Protein AF-A0A1G0KRJ1-F1 (afdb_monomer_lite)

Foldseek 3Di:
DPPLQVVQLLLLLLLLLVLQVVCVVPLVVSCVQFVDDSVVNVVSVVDDPVVSNVVSNVDSDNPDPTPHDVVSVVVCVVDVDCSVPVSVVSVVVVVVVPD

Structure (mmCIF, N/CA/C/O backbone):
data_AF-A0A1G0KRJ1-F1
#
_entry.id   AF-A0A1G0KRJ1-F1
#
loop_
_atom_site.group_PDB
_atom_site.id
_atom_site.type_symbol
_atom_site.label_atom_id
_atom_site.label_alt_id
_atom_site.label_comp_id
_atom_site.label_asym_id
_atom_site.label_entity_id
_atom_site.label_seq_id
_atom_site.pdbx_PDB_ins_code
_atom_site.Cartn_x
_atom_site.Cartn_y
_atom_site.Cartn_z
_atom_site.occupancy
_atom_site.B_iso_or_equiv
_atom_site.auth_seq_id
_atom_site.auth_comp_id
_atom_site.auth_asym_id
_atom_site.auth_atom_id
_atom_site.pdbx_PDB_model_num
ATOM 1 N N . MET A 1 1 ? -27.927 5.615 6.382 1.00 39.19 1 MET A N 1
ATOM 2 C CA . MET A 1 1 ? -26.799 6.554 6.576 1.00 39.19 1 MET A CA 1
ATOM 3 C C . MET A 1 1 ? -25.509 5.755 6.494 1.00 39.19 1 MET A C 1
ATOM 5 O O . MET A 1 1 ? -25.293 4.916 7.357 1.00 39.19 1 MET A O 1
ATOM 9 N N . ALA A 1 2 ? -24.702 5.928 5.442 1.00 42.88 2 ALA A N 1
ATOM 10 C CA . ALA A 1 2 ? -23.404 5.260 5.358 1.00 42.88 2 ALA A CA 1
ATOM 11 C C . ALA A 1 2 ? -22.499 5.792 6.480 1.00 42.88 2 ALA A C 1
ATOM 13 O O . ALA A 1 2 ? -22.346 7.006 6.633 1.00 42.88 2 ALA A O 1
ATOM 14 N N . ASN A 1 3 ? -21.969 4.892 7.306 1.00 51.97 3 ASN A N 1
ATOM 15 C CA . ASN A 1 3 ? -21.103 5.233 8.426 1.00 51.97 3 ASN A CA 1
ATOM 16 C C . ASN A 1 3 ? -19.816 5.865 7.868 1.00 51.97 3 ASN A C 1
ATOM 18 O O . ASN A 1 3 ? -18.980 5.154 7.322 1.00 51.97 3 ASN A O 1
ATOM 22 N N . LYS A 1 4 ? -19.674 7.195 7.939 1.00 50.03 4 LYS A N 1
ATOM 23 C CA . LYS A 1 4 ? -18.549 7.938 7.332 1.00 50.03 4 LYS A CA 1
ATOM 24 C C . LYS A 1 4 ? -17.172 7.441 7.799 1.00 50.03 4 LYS A C 1
ATOM 26 O O . LYS A 1 4 ? -16.224 7.509 7.023 1.00 50.03 4 LYS A O 1
ATOM 31 N N . ASN A 1 5 ? -17.082 6.884 9.012 1.00 56.16 5 ASN A N 1
ATOM 32 C CA . ASN A 1 5 ? -15.858 6.249 9.515 1.00 56.16 5 ASN A CA 1
ATOM 33 C C . ASN A 1 5 ? -15.460 5.013 8.695 1.00 56.16 5 ASN A C 1
ATOM 35 O O . ASN A 1 5 ? -14.278 4.783 8.470 1.00 56.16 5 ASN A O 1
ATOM 39 N N . ASN A 1 6 ? -16.441 4.274 8.175 1.00 69.69 6 ASN A N 1
ATOM 40 C CA . ASN A 1 6 ? -16.207 3.078 7.372 1.00 69.69 6 ASN A CA 1
ATOM 41 C C . ASN A 1 6 ? -15.545 3.431 6.027 1.00 69.69 6 ASN A C 1
ATOM 43 O O . ASN A 1 6 ? -14.608 2.774 5.594 1.00 69.69 6 ASN A O 1
ATOM 47 N N . THR A 1 7 ? -15.957 4.527 5.382 1.00 72.88 7 THR A N 1
ATOM 48 C CA . THR A 1 7 ? -15.386 4.924 4.082 1.00 72.88 7 THR A CA 1
ATOM 49 C C . THR A 1 7 ? -13.911 5.316 4.186 1.00 72.88 7 THR A C 1
ATOM 51 O O . THR A 1 7 ? -13.122 4.929 3.329 1.00 72.88 7 THR A O 1
ATOM 54 N N . VAL A 1 8 ? -13.521 6.047 5.236 1.00 73.94 8 VAL A N 1
ATOM 55 C CA . VAL A 1 8 ? -12.112 6.415 5.465 1.00 73.94 8 VAL A CA 1
ATOM 56 C C . VAL A 1 8 ? -11.262 5.166 5.688 1.00 73.94 8 VAL A C 1
ATOM 58 O O . VAL A 1 8 ? -10.243 5.006 5.023 1.00 73.94 8 VAL A O 1
ATOM 61 N N . GLN A 1 9 ? -11.723 4.248 6.539 1.00 76.00 9 GLN A N 1
ATOM 62 C CA . GLN A 1 9 ? -11.036 2.984 6.810 1.00 76.00 9 GLN A CA 1
ATOM 63 C C . GLN A 1 9 ? -10.904 2.118 5.549 1.00 76.00 9 GLN A C 1
ATOM 65 O O . GLN A 1 9 ? -9.818 1.614 5.272 1.00 76.00 9 GLN A O 1
ATOM 70 N N . ILE A 1 10 ? -11.962 2.001 4.737 1.00 78.69 10 ILE A N 1
ATOM 71 C CA . ILE A 1 10 ? -11.933 1.262 3.463 1.00 78.69 10 ILE A CA 1
ATOM 72 C C . ILE A 1 10 ? -10.883 1.853 2.517 1.00 78.69 10 ILE A C 1
ATOM 74 O O . ILE A 1 10 ? -10.055 1.120 1.977 1.00 78.69 10 ILE A O 1
ATOM 78 N N . LEU A 1 11 ? -10.880 3.175 2.331 1.00 78.50 11 LEU A N 1
ATOM 79 C CA . LEU A 1 11 ? -9.937 3.837 1.427 1.00 78.50 11 LEU A CA 1
ATOM 80 C C . LEU A 1 11 ? -8.493 3.741 1.935 1.00 78.50 11 LEU A C 1
ATOM 82 O O . LEU A 1 11 ? -7.584 3.474 1.148 1.00 78.50 11 LEU A O 1
ATOM 86 N N . SER A 1 12 ? -8.273 3.898 3.243 1.00 82.19 12 SER A N 1
ATOM 87 C CA . SER A 1 12 ? -6.964 3.693 3.869 1.00 82.19 12 SER A CA 1
ATOM 88 C C . SER A 1 12 ? -6.472 2.260 3.711 1.00 82.19 12 SER A C 1
ATOM 90 O O . SER A 1 12 ? -5.297 2.055 3.407 1.00 82.19 12 SER A O 1
ATOM 92 N N . ARG A 1 13 ? -7.363 1.274 3.863 1.00 82.38 13 ARG A N 1
ATOM 93 C CA . ARG A 1 13 ? -7.043 -0.141 3.659 1.00 82.38 13 ARG A CA 1
ATOM 94 C C . ARG A 1 13 ? -6.609 -0.402 2.226 1.00 82.38 13 ARG A C 1
ATOM 96 O O . ARG A 1 13 ? -5.553 -0.983 2.011 1.00 82.38 13 ARG A O 1
ATOM 103 N N . LEU A 1 14 ? -7.398 0.058 1.259 1.00 82.81 14 LEU A N 1
ATOM 104 C CA . LEU A 1 14 ? -7.109 -0.126 -0.162 1.00 82.81 14 LEU A CA 1
ATOM 105 C C . LEU A 1 14 ? -5.782 0.507 -0.558 1.00 82.81 14 LEU A C 1
ATOM 107 O O . LEU A 1 14 ? -4.998 -0.110 -1.273 1.00 82.81 14 LEU A O 1
ATOM 111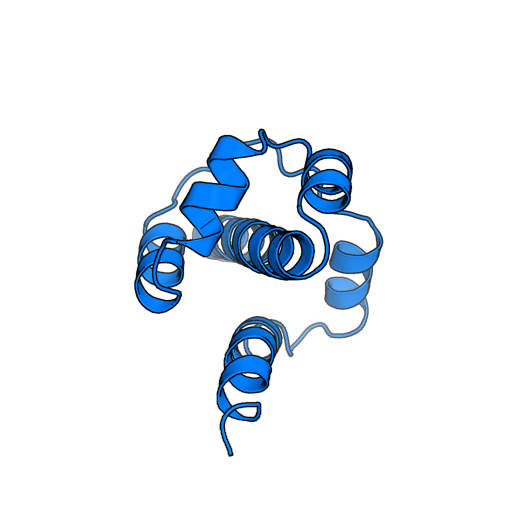 N N . PHE A 1 15 ? -5.508 1.711 -0.061 1.00 86.62 15 PHE A N 1
ATOM 112 C CA . PHE A 1 15 ? -4.241 2.366 -0.330 1.00 86.62 15 PHE A CA 1
ATOM 113 C C . PHE A 1 15 ? -3.064 1.591 0.266 1.00 86.62 15 PHE A C 1
ATOM 115 O O . PHE A 1 15 ? -2.122 1.282 -0.453 1.00 86.62 15 PHE A O 1
ATOM 122 N N . LEU A 1 16 ? -3.100 1.277 1.567 1.00 87.50 16 LEU A N 1
ATOM 123 C CA . LEU A 1 16 ? -1.957 0.662 2.247 1.00 87.50 16 LEU A CA 1
ATOM 124 C C . LEU A 1 16 ? -1.704 -0.768 1.764 1.00 87.50 16 LEU A C 1
ATOM 126 O O . LEU A 1 16 ? -0.552 -1.149 1.583 1.00 87.50 16 LEU A O 1
ATOM 130 N N . LEU A 1 17 ? -2.754 -1.551 1.514 1.00 87.62 17 LEU A N 1
ATOM 131 C CA . LEU A 1 17 ? -2.595 -2.901 0.975 1.00 87.62 17 LEU A CA 1
ATOM 132 C C . LEU A 1 17 ? -2.142 -2.874 -0.487 1.00 87.62 17 LEU A C 1
ATOM 134 O O . LEU A 1 17 ? -1.211 -3.595 -0.832 1.00 87.62 17 LEU A O 1
ATOM 138 N N . GLY A 1 18 ? -2.727 -2.005 -1.317 1.00 86.75 18 GLY A N 1
ATOM 139 C CA . GLY A 1 18 ? -2.326 -1.866 -2.717 1.00 86.75 18 GLY A CA 1
ATOM 140 C C . GLY A 1 18 ? -0.890 -1.360 -2.873 1.00 86.75 18 GLY A C 1
ATOM 141 O O . GLY A 1 18 ? -0.140 -1.890 -3.684 1.00 86.75 18 GLY A O 1
ATOM 142 N N . ALA A 1 19 ? -0.476 -0.381 -2.062 1.00 88.62 19 ALA A N 1
ATOM 143 C CA . ALA A 1 19 ? 0.893 0.133 -2.072 1.00 88.62 19 ALA A CA 1
ATOM 144 C C . ALA A 1 19 ? 1.898 -0.933 -1.625 1.00 88.62 19 ALA A C 1
ATOM 146 O O . ALA A 1 19 ? 2.992 -1.015 -2.175 1.00 88.62 19 ALA A O 1
ATOM 147 N N . ARG A 1 20 ? 1.525 -1.764 -0.643 1.00 91.44 20 ARG A N 1
ATOM 148 C CA . ARG A 1 20 ? 2.353 -2.881 -0.182 1.00 91.44 20 ARG A CA 1
ATOM 149 C C . ARG A 1 20 ? 2.517 -3.947 -1.265 1.00 91.44 20 ARG A C 1
ATOM 151 O O . ARG A 1 20 ? 3.630 -4.409 -1.467 1.00 91.44 20 ARG A O 1
ATOM 158 N N . GLU A 1 21 ? 1.428 -4.349 -1.917 1.00 89.81 21 GLU A N 1
ATOM 159 C CA . GLU A 1 21 ? 1.458 -5.356 -2.985 1.00 89.81 21 GLU A CA 1
ATOM 160 C C . GLU A 1 21 ? 2.304 -4.872 -4.163 1.00 89.81 21 GLU A C 1
ATOM 162 O O . GLU A 1 21 ? 3.263 -5.540 -4.532 1.00 89.81 21 GLU A O 1
ATOM 167 N N . ALA A 1 22 ? 2.035 -3.663 -4.666 1.00 87.50 22 ALA A N 1
ATOM 168 C CA . ALA A 1 22 ? 2.817 -3.082 -5.752 1.00 87.50 22 ALA A CA 1
ATOM 169 C C . ALA A 1 22 ? 4.305 -2.972 -5.386 1.00 87.50 22 ALA A C 1
ATOM 171 O O . ALA A 1 22 ? 5.164 -3.288 -6.200 1.00 87.50 22 ALA A O 1
ATOM 172 N N . ALA A 1 23 ? 4.623 -2.575 -4.148 1.00 92.12 23 ALA A N 1
ATOM 173 C CA . ALA A 1 23 ? 6.008 -2.472 -3.698 1.00 92.12 23 ALA A CA 1
ATOM 174 C C . ALA A 1 23 ? 6.715 -3.828 -3.555 1.00 92.12 23 ALA A C 1
ATOM 176 O O . ALA A 1 23 ? 7.940 -3.871 -3.637 1.00 92.12 23 ALA A O 1
ATOM 177 N N . ALA A 1 24 ? 5.972 -4.914 -3.318 1.00 91.81 24 ALA A N 1
ATOM 178 C CA . ALA A 1 24 ? 6.533 -6.262 -3.274 1.00 91.81 24 ALA A CA 1
ATOM 179 C C . ALA A 1 24 ? 6.928 -6.766 -4.672 1.00 91.81 24 ALA A C 1
ATOM 181 O O . ALA A 1 24 ? 7.823 -7.602 -4.778 1.00 91.81 24 ALA A O 1
ATOM 182 N N . GLU A 1 25 ? 6.275 -6.259 -5.721 1.00 92.75 25 GLU A N 1
ATOM 183 C CA . GLU A 1 25 ? 6.599 -6.554 -7.119 1.00 92.75 25 GLU A CA 1
ATOM 184 C C . GLU A 1 25 ? 7.722 -5.647 -7.641 1.00 92.75 25 GLU A C 1
ATOM 186 O O . GLU A 1 25 ? 8.739 -6.138 -8.129 1.00 92.75 25 GLU A O 1
ATOM 191 N N . ASP A 1 26 ? 7.545 -4.329 -7.519 1.00 94.50 26 ASP A N 1
ATOM 192 C CA . ASP A 1 26 ? 8.492 -3.304 -7.961 1.00 94.50 26 ASP A CA 1
ATOM 193 C C . ASP A 1 26 ? 8.303 -2.021 -7.133 1.00 94.50 26 ASP A C 1
ATOM 195 O O . ASP A 1 26 ? 7.320 -1.282 -7.261 1.00 94.50 26 ASP A O 1
ATOM 199 N N . ILE A 1 27 ? 9.275 -1.738 -6.264 1.00 93.00 27 ILE A N 1
ATOM 200 C CA . ILE A 1 27 ? 9.199 -0.619 -5.323 1.00 93.00 27 ILE A CA 1
ATOM 201 C C . ILE A 1 27 ? 9.295 0.756 -6.000 1.00 93.00 27 ILE A C 1
ATOM 203 O O . ILE A 1 27 ? 8.689 1.718 -5.520 1.00 93.00 27 ILE A O 1
ATOM 207 N N . GLU A 1 28 ? 10.012 0.860 -7.119 1.00 92.75 28 GLU A N 1
ATOM 208 C CA . GLU A 1 28 ? 10.182 2.112 -7.862 1.00 92.75 28 GLU A CA 1
ATOM 209 C C . GLU A 1 28 ? 8.907 2.429 -8.652 1.00 92.75 28 GLU A C 1
ATOM 211 O O . GLU A 1 28 ? 8.400 3.558 -8.614 1.00 92.75 28 GLU A O 1
ATOM 216 N N . ALA A 1 29 ? 8.314 1.416 -9.289 1.00 89.38 29 ALA A N 1
ATOM 217 C CA . ALA A 1 29 ? 7.012 1.546 -9.936 1.00 89.38 29 ALA A CA 1
ATOM 218 C C . ALA A 1 29 ? 5.912 1.905 -8.923 1.00 89.38 29 ALA A C 1
ATOM 220 O O . ALA A 1 29 ? 5.107 2.813 -9.166 1.00 89.38 29 ALA A O 1
ATOM 221 N N . ALA A 1 30 ? 5.909 1.262 -7.751 1.00 89.94 30 ALA A N 1
ATOM 222 C CA . ALA A 1 30 ? 4.961 1.546 -6.677 1.00 89.94 30 ALA A CA 1
ATOM 223 C C . ALA A 1 30 ? 5.091 2.979 -6.137 1.00 89.94 30 ALA A C 1
ATOM 225 O O . ALA A 1 30 ? 4.073 3.636 -5.894 1.00 89.94 30 ALA A O 1
ATOM 226 N N . GLN A 1 31 ? 6.315 3.507 -6.003 1.00 90.62 31 GLN A N 1
ATOM 227 C CA . GLN A 1 31 ? 6.544 4.908 -5.634 1.00 90.62 31 GLN A CA 1
ATOM 228 C C . GLN A 1 31 ? 5.833 5.855 -6.608 1.00 90.62 31 GLN A C 1
ATOM 230 O O . GLN A 1 31 ? 5.157 6.791 -6.172 1.00 90.62 31 GLN A O 1
ATOM 235 N N . ILE A 1 32 ? 5.973 5.627 -7.916 1.00 87.81 32 ILE A N 1
ATOM 236 C CA . ILE A 1 32 ? 5.358 6.474 -8.947 1.00 87.81 32 ILE A CA 1
ATOM 237 C C . ILE A 1 32 ? 3.832 6.334 -8.909 1.00 87.81 32 ILE A C 1
ATOM 239 O O . ILE A 1 32 ? 3.113 7.337 -8.926 1.00 87.81 32 ILE A O 1
ATOM 243 N N . GLN A 1 33 ? 3.335 5.099 -8.823 1.00 85.69 33 GLN A N 1
ATOM 244 C CA . GLN A 1 33 ? 1.910 4.779 -8.866 1.00 85.69 33 GLN A CA 1
ATOM 245 C C . GLN A 1 33 ? 1.137 5.333 -7.661 1.00 85.69 33 GLN A C 1
ATOM 247 O O . GLN A 1 33 ? 0.030 5.848 -7.832 1.00 85.69 33 GLN A O 1
ATOM 252 N N . PHE A 1 34 ? 1.708 5.244 -6.458 1.00 84.88 34 PHE A N 1
ATOM 253 C CA . PHE A 1 34 ? 1.057 5.661 -5.211 1.00 84.88 34 PHE A C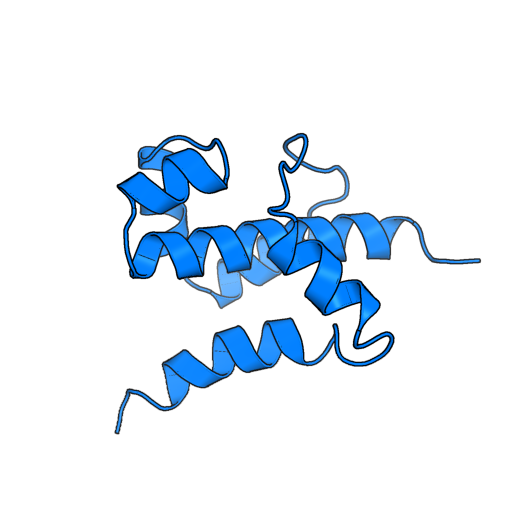A 1
ATOM 254 C C . PHE A 1 34 ? 1.510 7.041 -4.719 1.00 84.88 34 PHE A C 1
ATOM 256 O O . PHE A 1 34 ? 0.881 7.609 -3.826 1.00 84.88 34 PHE A O 1
ATOM 263 N N . GLY A 1 35 ? 2.565 7.611 -5.309 1.00 86.06 35 GLY A N 1
ATOM 264 C CA . GLY A 1 35 ? 3.071 8.940 -4.969 1.00 86.06 35 GLY A CA 1
ATOM 265 C C . GLY A 1 35 ? 3.646 9.032 -3.555 1.00 86.06 35 GLY A C 1
ATOM 266 O O . GLY A 1 35 ? 3.522 10.078 -2.918 1.00 86.06 35 GLY A O 1
ATOM 267 N N . VAL A 1 36 ? 4.236 7.947 -3.049 1.00 88.12 36 VAL A N 1
ATOM 268 C CA . VAL A 1 36 ? 4.822 7.867 -1.701 1.00 88.12 36 VAL A CA 1
ATOM 269 C C . VAL A 1 36 ? 6.322 7.589 -1.761 1.00 88.12 36 VAL A C 1
ATOM 271 O O . VAL A 1 36 ? 6.773 6.934 -2.696 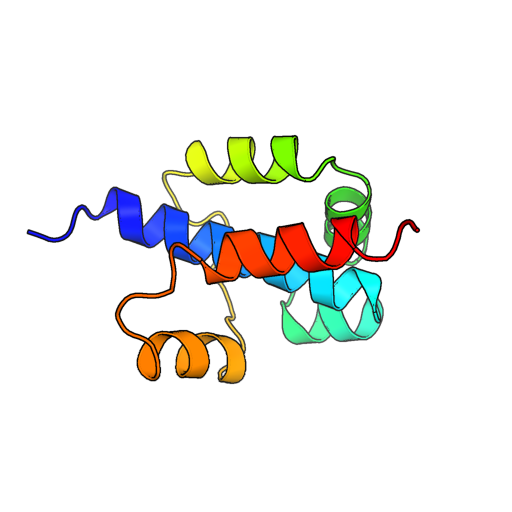1.00 88.12 36 VAL A O 1
ATOM 274 N N . PRO A 1 37 ? 7.117 8.055 -0.781 1.00 91.56 37 PRO A N 1
ATOM 275 C CA . PRO A 1 37 ? 8.555 7.801 -0.763 1.00 91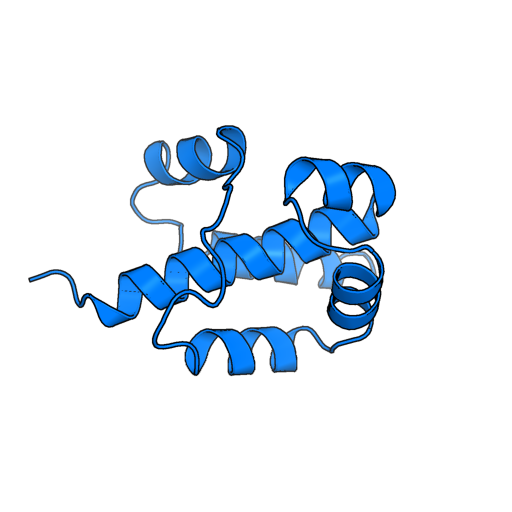.56 37 PRO A CA 1
ATOM 276 C C . PRO A 1 37 ? 8.893 6.307 -0.687 1.00 91.56 37 PRO A C 1
ATOM 278 O O . PRO A 1 37 ? 8.218 5.556 0.016 1.00 91.56 37 PRO A O 1
ATOM 281 N N . VAL A 1 38 ? 10.008 5.897 -1.299 1.00 92.25 38 VAL A N 1
ATOM 282 C CA . VAL A 1 38 ? 10.527 4.518 -1.201 1.00 92.25 38 VAL A CA 1
ATOM 283 C C . VAL A 1 38 ? 10.687 4.084 0.254 1.00 92.25 38 VAL A C 1
ATOM 285 O O . VAL A 1 38 ? 10.217 3.014 0.620 1.00 92.25 38 VAL A O 1
ATOM 288 N N . GLN A 1 39 ? 11.222 4.948 1.129 1.00 94.25 39 GLN A N 1
ATOM 289 C CA . GLN A 1 39 ? 11.407 4.593 2.544 1.00 94.25 39 GLN A CA 1
ATOM 290 C C . GLN A 1 39 ? 10.086 4.284 3.262 1.00 94.25 39 GLN A C 1
ATOM 292 O O . GLN A 1 39 ? 10.060 3.534 4.239 1.00 94.25 39 GLN A O 1
ATOM 297 N N . PHE A 1 40 ? 8.976 4.877 2.811 1.00 92.56 40 PHE A N 1
ATOM 298 C CA . PHE A 1 40 ? 7.657 4.537 3.329 1.00 92.56 40 PHE A CA 1
ATOM 299 C C . PHE A 1 40 ? 7.243 3.135 2.874 1.00 92.56 40 PHE A C 1
ATOM 301 O O . PHE A 1 40 ? 6.785 2.352 3.701 1.00 92.56 40 PHE A O 1
ATOM 308 N N . LEU A 1 41 ? 7.448 2.803 1.597 1.00 92.88 41 LEU A N 1
ATOM 309 C CA . LEU A 1 41 ? 7.143 1.487 1.032 1.00 92.88 41 LEU A CA 1
ATOM 310 C C . LEU A 1 41 ? 8.000 0.376 1.652 1.00 92.88 41 LEU A C 1
ATOM 312 O O . LEU A 1 41 ? 7.468 -0.668 2.014 1.00 92.88 41 LEU A O 1
ATOM 316 N N . GLU A 1 42 ? 9.291 0.619 1.875 1.00 94.56 42 GLU A N 1
ATOM 317 C CA . GLU A 1 42 ? 10.191 -0.321 2.557 1.00 94.56 42 GLU A CA 1
ATOM 318 C C . GLU A 1 42 ? 9.707 -0.627 3.978 1.00 94.56 42 GLU A C 1
ATOM 320 O O . GLU A 1 42 ? 9.598 -1.786 4.382 1.00 94.56 42 GLU A O 1
ATOM 325 N N . ARG A 1 43 ? 9.353 0.415 4.743 1.00 94.44 43 ARG A N 1
ATOM 326 C CA . ARG A 1 43 ? 8.784 0.252 6.089 1.00 94.44 43 ARG A CA 1
ATOM 327 C C . ARG A 1 43 ? 7.439 -0.449 6.047 1.00 94.44 43 ARG A C 1
ATOM 329 O O . ARG A 1 43 ? 7.153 -1.269 6.918 1.00 94.44 43 ARG A O 1
ATOM 336 N N . LEU A 1 44 ? 6.618 -0.130 5.052 1.00 92.06 44 LEU A N 1
ATOM 337 C CA . LEU A 1 44 ? 5.330 -0.765 4.856 1.00 92.06 44 LEU A CA 1
ATOM 338 C C . LEU A 1 44 ? 5.517 -2.263 4.617 1.00 92.06 44 LEU A C 1
ATOM 340 O O . LEU A 1 44 ? 4.881 -3.028 5.326 1.00 92.06 44 LEU A O 1
ATOM 344 N N . LEU A 1 45 ? 6.427 -2.683 3.731 1.00 93.06 45 LEU A N 1
ATOM 345 C CA . LEU A 1 45 ? 6.771 -4.089 3.477 1.00 93.06 45 LEU A CA 1
ATOM 346 C C . LEU A 1 45 ? 7.324 -4.798 4.720 1.00 93.06 45 LEU A C 1
ATOM 348 O O . LEU A 1 45 ? 6.890 -5.906 5.037 1.00 93.06 45 LEU A O 1
ATOM 352 N N . ALA A 1 46 ? 8.226 -4.147 5.456 1.00 93.62 46 ALA A N 1
ATOM 353 C CA . ALA A 1 46 ? 8.810 -4.697 6.678 1.00 93.62 46 ALA A CA 1
ATOM 354 C C . ALA A 1 46 ? 7.796 -4.830 7.830 1.00 93.62 46 ALA A C 1
ATOM 356 O O . ALA A 1 46 ? 7.993 -5.625 8.748 1.00 93.62 46 ALA A O 1
ATOM 357 N N . THR A 1 47 ? 6.706 -4.059 7.802 1.00 91.88 47 THR A N 1
ATOM 358 C CA . THR A 1 47 ? 5.660 -4.123 8.827 1.00 91.88 47 THR A CA 1
ATOM 359 C C . THR A 1 47 ? 4.824 -5.394 8.637 1.00 91.88 47 THR A C 1
ATOM 361 O O . THR A 1 47 ? 4.364 -5.638 7.525 1.00 91.88 47 THR A O 1
ATOM 364 N N . PRO A 1 48 ? 4.567 -6.200 9.678 1.00 91.44 48 PRO A N 1
ATOM 365 C CA . PRO A 1 48 ? 3.653 -7.339 9.588 1.00 91.44 48 PRO A CA 1
ATOM 366 C C . PRO A 1 48 ? 2.238 -6.942 9.133 1.00 91.44 48 PRO A C 1
ATOM 368 O O . PRO A 1 48 ? 1.732 -5.877 9.496 1.00 91.44 48 PRO A O 1
ATOM 371 N N . LEU A 1 49 ? 1.590 -7.784 8.322 1.00 84.75 49 LEU A N 1
ATOM 372 C CA . LEU A 1 49 ? 0.296 -7.466 7.698 1.00 84.75 49 LEU A CA 1
ATOM 373 C C . LEU A 1 49 ? -0.820 -7.224 8.727 1.00 84.75 49 LEU A C 1
ATOM 375 O O . LEU A 1 49 ? -1.616 -6.299 8.580 1.00 84.75 49 LEU A O 1
ATOM 379 N N . ASP A 1 50 ? -0.854 -8.023 9.789 1.00 85.19 50 ASP A N 1
ATOM 380 C CA . ASP A 1 50 ? -1.754 -7.863 10.933 1.00 85.19 50 ASP A CA 1
ATOM 381 C C . ASP A 1 50 ? -1.596 -6.482 11.581 1.00 85.19 50 ASP A C 1
ATOM 383 O O . ASP A 1 50 ? -2.585 -5.808 11.884 1.00 85.19 50 ASP A O 1
ATOM 387 N N . ARG A 1 51 ? -0.353 -6.008 11.711 1.00 85.81 51 ARG A N 1
ATOM 388 C CA . ARG A 1 51 ? -0.064 -4.681 12.245 1.00 85.81 51 ARG A CA 1
ATOM 389 C C . ARG A 1 51 ? -0.511 -3.569 11.299 1.00 85.81 51 ARG A C 1
ATOM 391 O O . ARG A 1 51 ? -1.040 -2.564 11.770 1.00 85.81 51 ARG A O 1
ATOM 398 N N . VAL A 1 52 ? -0.365 -3.749 9.984 1.00 85.25 52 VAL A N 1
ATOM 399 C CA . VAL A 1 52 ? -0.897 -2.810 8.978 1.00 85.25 52 VAL A CA 1
ATOM 400 C C . VAL A 1 52 ? -2.423 -2.713 9.079 1.00 85.25 52 VAL A C 1
ATOM 402 O O . VAL A 1 52 ? -2.964 -1.609 9.099 1.00 85.25 52 VAL A O 1
ATOM 405 N N . CYS A 1 53 ? -3.120 -3.844 9.214 1.00 80.88 53 CYS A N 1
ATOM 406 C CA . CYS A 1 53 ? -4.573 -3.876 9.389 1.00 80.88 53 CYS A CA 1
ATOM 407 C C . CYS A 1 53 ? -5.025 -3.160 10.671 1.00 80.88 53 CYS A C 1
ATOM 409 O O . CYS A 1 53 ? -5.958 -2.366 10.616 1.00 80.88 53 CYS A O 1
ATOM 411 N N . GLN A 1 54 ? -4.327 -3.356 11.794 1.00 83.94 54 GLN A N 1
ATOM 412 C CA . GLN A 1 54 ? -4.618 -2.628 13.038 1.00 83.94 54 GLN A CA 1
ATOM 413 C C . GLN A 1 54 ? -4.436 -1.111 12.884 1.00 83.94 54 GLN A C 1
ATOM 415 O O . GLN A 1 54 ? -5.234 -0.332 13.405 1.00 83.94 54 GLN A O 1
ATOM 420 N N . ILE A 1 55 ? -3.39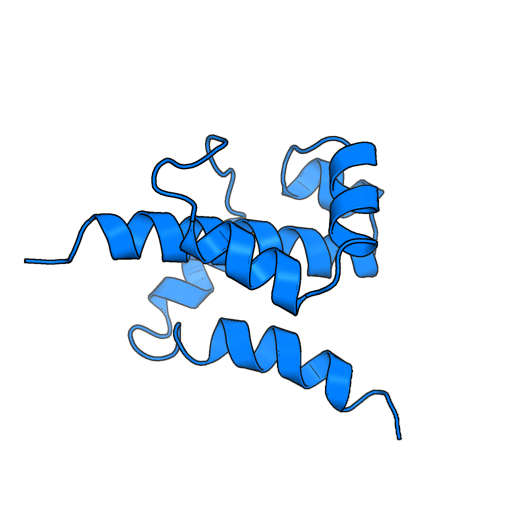3 -0.678 12.164 1.00 81.94 55 ILE A N 1
ATOM 421 C CA . ILE A 1 55 ? -3.160 0.743 11.881 1.00 81.94 55 ILE A CA 1
ATOM 422 C C . ILE A 1 55 ? -4.323 1.304 11.059 1.00 81.94 55 ILE A C 1
ATOM 424 O O . ILE A 1 55 ? -4.871 2.337 11.429 1.00 81.94 55 ILE A O 1
ATOM 428 N N . VAL A 1 56 ? -4.746 0.606 10.003 1.00 80.56 56 VAL A N 1
ATOM 429 C CA . VAL A 1 56 ? -5.907 0.982 9.178 1.00 80.56 56 VAL A CA 1
ATOM 430 C C . VAL A 1 56 ? -7.165 1.177 10.017 1.00 80.56 56 VAL A C 1
ATOM 432 O O . VAL A 1 56 ? -7.848 2.187 9.861 1.00 80.56 56 VAL A O 1
ATOM 435 N N . ASP A 1 57 ? -7.449 0.248 10.926 1.00 79.31 57 ASP A N 1
ATOM 436 C CA . ASP A 1 57 ? -8.658 0.298 11.749 1.00 79.31 57 ASP A CA 1
ATOM 437 C C . ASP A 1 57 ? -8.645 1.503 12.712 1.00 79.31 57 ASP A C 1
ATOM 439 O O . ASP A 1 57 ? -9.699 2.041 13.058 1.00 79.31 57 ASP A O 1
ATOM 443 N N . SER A 1 58 ? -7.451 1.981 13.086 1.00 80.69 58 SER A N 1
ATOM 444 C CA . SER A 1 58 ? -7.250 3.175 13.920 1.00 80.69 58 SER A CA 1
ATOM 445 C C . SER A 1 58 ? -7.286 4.507 13.155 1.00 80.69 58 SER A C 1
ATOM 447 O O . SER A 1 58 ? -7.347 5.572 13.775 1.00 80.69 58 SER A O 1
ATOM 449 N N . ILE A 1 59 ? -7.256 4.479 11.817 1.00 73.75 59 ILE A N 1
ATOM 450 C CA . ILE A 1 59 ? -7.245 5.686 10.991 1.00 73.75 59 ILE A CA 1
ATOM 451 C C . ILE A 1 59 ? -8.658 6.278 10.905 1.00 73.75 59 ILE A C 1
ATOM 453 O O . ILE A 1 59 ? -9.569 5.713 10.304 1.00 73.75 59 ILE A O 1
ATOM 457 N N . THR A 1 60 ? -8.822 7.471 11.472 1.00 69.44 60 THR A N 1
ATOM 458 C CA . THR A 1 60 ? -10.070 8.255 11.420 1.00 69.44 60 THR A CA 1
ATOM 459 C C . THR A 1 60 ? -10.021 9.392 10.399 1.00 69.44 60 THR A C 1
ATOM 461 O O . THR A 1 60 ? -11.052 9.966 10.052 1.00 69.44 60 THR A O 1
ATOM 464 N N . VAL A 1 61 ? -8.830 9.701 9.884 1.00 66.06 61 VAL A N 1
ATOM 465 C CA . VAL A 1 61 ? -8.576 10.733 8.874 1.00 66.06 61 VAL A CA 1
ATOM 466 C C . VAL A 1 61 ? -7.592 10.171 7.865 1.00 66.06 61 VAL A C 1
ATOM 468 O O . VAL A 1 61 ? -6.560 9.645 8.264 1.00 66.06 61 VAL A O 1
ATOM 471 N N . LEU A 1 62 ? -7.881 10.304 6.570 1.00 60.78 62 LEU A N 1
ATOM 472 C CA . LEU A 1 62 ? -6.959 9.873 5.520 1.00 60.78 62 LEU A CA 1
ATOM 473 C C . LEU A 1 62 ? -5.584 10.543 5.730 1.00 60.78 62 LEU A C 1
ATOM 475 O O . LEU A 1 62 ? -5.502 11.770 5.642 1.00 60.78 62 LEU A O 1
ATOM 479 N N . PRO A 1 63 ? -4.509 9.777 6.001 1.00 56.22 63 PRO A N 1
ATOM 480 C CA . PRO A 1 63 ? -3.205 10.352 6.336 1.00 56.22 63 PRO A CA 1
ATOM 481 C C . PRO A 1 63 ? -2.500 10.999 5.132 1.00 56.22 63 PRO A C 1
ATOM 483 O O . PRO A 1 63 ? -1.441 11.602 5.272 1.00 56.22 63 PRO A O 1
ATOM 486 N N . PHE A 1 64 ? -3.093 10.890 3.946 1.00 64.00 64 PHE A N 1
ATOM 487 C CA . PHE A 1 64 ? -2.655 11.473 2.683 1.00 64.00 64 PHE A CA 1
ATOM 488 C C . PHE A 1 64 ? -3.887 11.685 1.796 1.00 64.00 64 PHE A C 1
ATOM 490 O O . PHE A 1 64 ? -4.903 11.025 1.996 1.00 64.00 64 PHE A O 1
ATOM 497 N N . GLN A 1 65 ? -3.814 12.570 0.796 1.00 61.78 65 GLN A N 1
ATOM 498 C CA . GLN A 1 65 ? -4.776 12.548 -0.311 1.00 61.78 65 GLN A CA 1
ATOM 499 C C . GLN A 1 65 ? -4.459 11.318 -1.168 1.00 61.78 65 GLN A C 1
ATOM 501 O O . GLN A 1 65 ? -3.446 11.332 -1.871 1.00 61.78 65 GLN A O 1
ATOM 506 N N . PRO A 1 66 ? -5.253 10.235 -1.104 1.00 57.38 66 PRO A N 1
ATOM 507 C CA . PRO A 1 66 ? -4.896 9.018 -1.801 1.00 57.38 66 PRO A CA 1
ATOM 508 C C . PRO A 1 66 ? -5.040 9.260 -3.305 1.00 57.38 66 PRO A C 1
ATOM 510 O O . PRO A 1 66 ? -6.144 9.449 -3.819 1.00 57.38 66 PRO A O 1
ATOM 513 N N . ARG A 1 67 ? -3.921 9.241 -4.034 1.00 61.00 67 ARG A N 1
ATOM 514 C CA . ARG A 1 67 ? -3.952 9.039 -5.484 1.00 61.00 67 ARG A CA 1
ATOM 515 C C . ARG A 1 67 ? -4.213 7.559 -5.710 1.00 61.00 67 ARG A C 1
ATOM 517 O O . ARG A 1 67 ? -3.281 6.780 -5.839 1.00 61.00 67 ARG A O 1
ATOM 524 N N . LEU A 1 68 ? -5.482 7.161 -5.667 1.00 60.94 68 LEU A N 1
ATOM 525 C CA . LEU A 1 68 ? -5.869 5.798 -6.014 1.00 60.94 68 LEU A CA 1
ATOM 526 C C . LEU A 1 68 ? -5.776 5.645 -7.537 1.00 60.94 68 LEU A C 1
ATOM 528 O O . LEU A 1 68 ? -6.474 6.367 -8.257 1.00 60.94 68 LEU A O 1
ATOM 532 N N . PRO A 1 69 ? -4.945 4.722 -8.052 1.00 64.00 69 PRO A N 1
ATOM 533 C CA . PRO A 1 69 ? -4.952 4.368 -9.461 1.00 64.00 69 PRO A CA 1
ATOM 534 C C . PRO A 1 69 ? -6.369 4.019 -9.912 1.00 64.00 69 PRO A C 1
ATOM 536 O O . PRO A 1 69 ? -7.087 3.283 -9.233 1.00 64.00 69 PRO A O 1
ATOM 539 N N . ARG A 1 70 ? -6.766 4.512 -11.090 1.00 61.03 70 ARG A N 1
ATOM 540 C CA . ARG A 1 70 ? -8.108 4.286 -11.650 1.00 61.03 70 ARG A CA 1
ATOM 541 C C . ARG A 1 70 ? -8.492 2.803 -11.674 1.00 61.03 70 ARG A C 1
ATOM 543 O O . ARG A 1 70 ? -9.642 2.485 -11.413 1.00 61.03 70 ARG A O 1
ATOM 550 N N . ALA A 1 71 ? -7.539 1.904 -11.918 1.00 62.78 71 ALA A N 1
ATOM 551 C CA . ALA A 1 71 ? -7.767 0.459 -11.895 1.00 62.78 71 ALA A CA 1
ATOM 552 C C . ALA A 1 71 ? -8.299 -0.054 -10.540 1.00 62.78 71 ALA A C 1
ATOM 554 O O . ALA A 1 71 ? -9.210 -0.877 -10.520 1.00 62.78 71 ALA A O 1
ATOM 555 N N . LEU A 1 72 ? -7.797 0.471 -9.413 1.00 61.75 72 LEU A N 1
ATOM 556 C CA . LEU A 1 72 ? -8.293 0.109 -8.078 1.00 61.75 72 LEU A CA 1
ATOM 557 C C . LEU A 1 72 ? -9.700 0.663 -7.824 1.00 61.75 72 LEU A C 1
ATOM 559 O O . LEU A 1 72 ? -10.523 -0.022 -7.227 1.00 61.75 72 LEU A O 1
ATOM 563 N N . LEU A 1 73 ? -10.000 1.866 -8.324 1.00 62.25 73 LEU A N 1
ATOM 564 C CA . LEU A 1 73 ? -11.341 2.451 -8.233 1.00 62.25 73 LEU A CA 1
ATOM 565 C C . LEU A 1 73 ? -12.371 1.679 -9.070 1.00 62.25 73 LEU A C 1
ATOM 567 O O . LEU A 1 73 ? -13.488 1.476 -8.610 1.00 62.25 73 LEU A O 1
ATOM 571 N N . MET A 1 74 ? -12.007 1.225 -10.273 1.00 55.09 74 MET A N 1
ATOM 572 C CA . MET A 1 74 ? -12.923 0.469 -11.140 1.00 55.09 74 MET A CA 1
ATOM 573 C C . MET A 1 74 ? -13.252 -0.910 -10.549 1.00 55.09 74 MET A C 1
ATOM 575 O O . MET A 1 74 ? -14.416 -1.291 -10.551 1.00 55.09 74 MET A O 1
ATOM 579 N N . ARG A 1 75 ? -12.288 -1.598 -9.911 1.00 57.78 75 ARG A N 1
ATOM 580 C CA . ARG A 1 75 ? -12.566 -2.854 -9.181 1.00 57.78 75 ARG A CA 1
ATOM 581 C C . ARG A 1 75 ? -13.586 -2.681 -8.048 1.00 57.78 75 ARG A C 1
ATOM 583 O O . ARG A 1 75 ? -14.336 -3.604 -7.771 1.00 57.78 75 ARG A O 1
ATOM 590 N N . MET A 1 76 ? -13.656 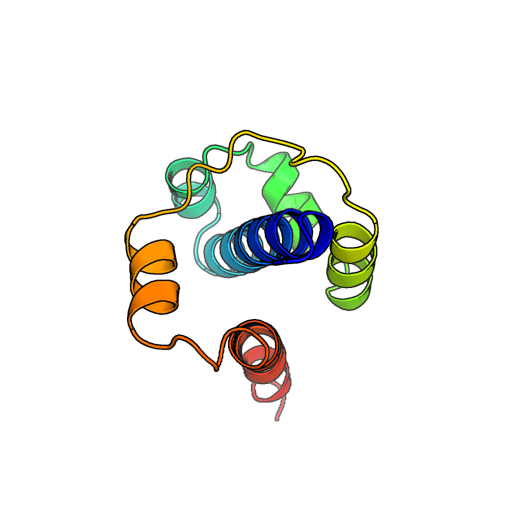-1.507 -7.414 1.00 52.69 76 MET A N 1
ATOM 591 C CA . MET A 1 76 ? -14.695 -1.217 -6.413 1.00 52.69 76 MET A CA 1
ATOM 592 C C . MET A 1 76 ? -16.081 -0.967 -7.023 1.00 52.69 76 MET A C 1
ATOM 594 O O . MET A 1 76 ? -17.083 -1.121 -6.328 1.00 52.69 76 MET A O 1
ATOM 598 N N . LEU A 1 77 ? -16.142 -0.509 -8.276 1.00 52.50 77 LEU A N 1
ATOM 599 C CA . LEU A 1 77 ? -17.392 -0.185 -8.968 1.00 52.50 77 LEU A CA 1
ATOM 600 C C . LEU A 1 77 ? -18.024 -1.421 -9.619 1.00 52.50 77 LEU A C 1
ATOM 602 O O . LEU A 1 77 ? -19.249 -1.501 -9.667 1.00 52.50 77 LEU A O 1
ATOM 606 N N . ASP A 1 78 ? -17.204 -2.375 -10.067 1.00 51.22 78 ASP A N 1
ATOM 607 C CA . ASP A 1 78 ? -17.673 -3.611 -10.704 1.00 51.22 78 ASP A CA 1
ATOM 608 C C . ASP A 1 78 ? -18.198 -4.650 -9.687 1.00 51.22 78 ASP A C 1
ATOM 610 O O . ASP A 1 78 ? -19.063 -5.456 -10.024 1.00 51.22 78 ASP A O 1
ATOM 614 N N . GLU A 1 79 ? -17.763 -4.594 -8.420 1.00 45.00 79 GLU A N 1
ATOM 615 C CA . GLU A 1 79 ? -18.185 -5.522 -7.357 1.00 45.00 79 GLU A CA 1
ATOM 616 C C . GLU A 1 79 ? -18.691 -4.776 -6.104 1.00 45.00 79 GLU A C 1
ATOM 618 O O . GLU A 1 79 ? -17.967 -4.621 -5.115 1.00 45.00 79 GLU A O 1
ATOM 623 N N . PRO A 1 80 ? -19.962 -4.330 -6.079 1.00 44.75 80 PRO A N 1
ATOM 624 C CA . PRO A 1 80 ? -20.491 -3.520 -4.978 1.00 44.75 80 PRO A CA 1
ATOM 625 C C . PRO A 1 80 ? -20.597 -4.244 -3.617 1.00 44.75 80 PRO A C 1
ATOM 627 O O . PRO A 1 80 ? -20.982 -3.609 -2.635 1.00 44.75 80 PRO A O 1
ATOM 630 N N . GLN A 1 81 ? -20.272 -5.542 -3.513 1.00 44.75 81 GLN A N 1
ATOM 631 C CA . GLN A 1 81 ? -20.435 -6.329 -2.277 1.00 44.75 81 GLN A CA 1
ATOM 632 C C . GLN A 1 81 ? -19.216 -7.163 -1.839 1.00 44.75 81 GLN A C 1
ATOM 634 O O . GLN A 1 81 ? -19.239 -7.712 -0.739 1.00 44.75 81 GLN A O 1
ATOM 639 N N . GLU A 1 82 ? -18.118 -7.198 -2.603 1.00 46.06 82 GLU A N 1
ATOM 640 C CA . GLU A 1 82 ? -16.945 -8.039 -2.282 1.00 46.06 82 GLU A CA 1
ATOM 641 C C . GLU A 1 82 ? -15.753 -7.279 -1.679 1.00 46.06 82 GLU A C 1
ATOM 643 O O . GLU A 1 82 ? -14.676 -7.836 -1.479 1.00 46.06 82 GLU A O 1
ATOM 648 N N . VAL A 1 83 ? -15.917 -6.012 -1.293 1.00 45.47 83 VAL A N 1
ATOM 649 C CA . VAL A 1 83 ? -14.819 -5.227 -0.689 1.00 45.47 83 VAL A CA 1
ATOM 650 C C . VAL A 1 83 ? -14.381 -5.791 0.677 1.00 45.47 83 VAL A C 1
ATOM 652 O O . VAL A 1 83 ? -13.227 -5.632 1.073 1.00 45.47 83 VAL A O 1
ATOM 655 N N . ASN A 1 84 ? -15.252 -6.539 1.365 1.00 41.66 84 ASN A N 1
ATOM 656 C CA . ASN A 1 84 ? -14.856 -7.317 2.546 1.00 41.66 84 ASN A CA 1
ATOM 657 C C . ASN A 1 84 ? -13.953 -8.516 2.199 1.00 41.66 84 ASN A C 1
ATOM 659 O O . ASN A 1 84 ? -13.143 -8.918 3.030 1.00 41.66 84 ASN A O 1
ATOM 663 N N . ASN A 1 85 ? -14.044 -9.049 0.978 1.00 42.78 85 ASN A N 1
ATOM 664 C CA . ASN A 1 85 ? -13.278 -10.205 0.522 1.00 42.78 85 ASN A CA 1
ATOM 665 C C . ASN A 1 85 ? -11.997 -9.804 -0.216 1.00 42.78 85 ASN A C 1
ATOM 667 O O . ASN A 1 85 ? -10.999 -10.494 -0.073 1.00 42.78 85 ASN A O 1
ATOM 671 N N . ALA A 1 86 ? -11.950 -8.683 -0.938 1.00 41.31 86 ALA A N 1
ATOM 672 C CA . ALA A 1 86 ? -10.756 -8.290 -1.699 1.00 41.31 86 ALA A CA 1
ATOM 673 C C . ALA A 1 86 ? -9.526 -8.030 -0.804 1.00 41.31 86 ALA A C 1
ATOM 675 O O . ALA A 1 86 ? -8.418 -8.461 -1.125 1.00 41.31 86 ALA A O 1
ATOM 676 N N . ALA A 1 87 ? -9.719 -7.407 0.365 1.00 44.62 87 ALA A N 1
ATOM 677 C CA . ALA A 1 87 ? -8.655 -7.243 1.361 1.00 44.62 87 ALA A CA 1
ATOM 678 C C . ALA A 1 87 ? -8.205 -8.585 1.978 1.00 44.62 87 ALA A C 1
ATOM 680 O O . ALA A 1 87 ? -7.043 -8.735 2.350 1.00 44.62 87 ALA A O 1
ATOM 681 N N . VAL A 1 88 ? -9.110 -9.567 2.055 1.00 45.19 88 VAL A N 1
ATOM 682 C CA . VAL A 1 88 ? -8.832 -10.931 2.534 1.00 45.19 88 VAL A CA 1
ATOM 683 C C . VAL A 1 88 ? -8.130 -11.761 1.456 1.00 45.19 88 VAL A C 1
ATOM 685 O O . VAL A 1 88 ? -7.193 -12.484 1.767 1.00 45.19 88 VAL A O 1
ATOM 688 N N . ILE A 1 89 ? -8.507 -11.618 0.185 1.00 45.69 89 ILE A N 1
ATOM 689 C CA . ILE A 1 89 ? -7.924 -12.333 -0.959 1.00 45.69 89 ILE A CA 1
ATOM 690 C C . ILE A 1 89 ? -6.488 -11.859 -1.222 1.00 45.69 89 ILE A C 1
ATOM 692 O O . ILE A 1 89 ? -5.612 -12.682 -1.486 1.00 45.69 89 ILE A O 1
ATOM 696 N N . LEU A 1 90 ? -6.220 -10.560 -1.062 1.00 48.97 90 LEU A N 1
ATOM 697 C CA . LEU A 1 90 ? -4.865 -10.002 -1.109 1.00 48.97 90 LEU A CA 1
ATOM 698 C C . LEU A 1 90 ? -3.971 -10.522 0.030 1.00 48.97 90 LEU A C 1
ATOM 700 O O . LEU A 1 90 ? -2.780 -10.742 -0.168 1.00 48.97 90 LEU A O 1
ATOM 704 N N . GLY A 1 91 ? -4.546 -10.797 1.206 1.00 43.81 91 GLY A N 1
ATOM 705 C CA . GLY A 1 91 ? -3.847 -11.487 2.296 1.00 43.81 91 GLY A CA 1
ATOM 706 C C . GLY A 1 91 ? -3.688 -12.999 2.073 1.00 43.81 91 GLY A C 1
ATOM 707 O O . GLY A 1 91 ? -2.658 -13.571 2.423 1.00 43.81 91 GLY A O 1
ATOM 708 N N . ALA A 1 92 ? -4.677 -13.655 1.462 1.00 45.59 92 ALA A N 1
ATOM 709 C CA . ALA A 1 92 ? -4.723 -15.108 1.293 1.00 45.59 92 ALA A CA 1
ATOM 710 C C . ALA A 1 92 ? -3.822 -15.625 0.160 1.00 45.59 92 ALA A C 1
ATOM 712 O O . ALA A 1 92 ? -3.313 -16.746 0.253 1.00 45.59 92 ALA A O 1
ATOM 713 N N . ARG A 1 93 ? -3.560 -14.812 -0.874 1.00 41.28 93 ARG A N 1
ATOM 714 C CA . ARG A 1 93 ? -2.611 -15.162 -1.946 1.00 41.28 93 ARG A CA 1
ATOM 715 C C . ARG A 1 93 ? -1.170 -15.325 -1.450 1.00 41.28 93 ARG A C 1
ATOM 717 O O . ARG A 1 93 ? -0.441 -16.141 -1.998 1.00 41.28 93 ARG A O 1
ATOM 724 N N . ASN A 1 94 ? -0.788 -14.653 -0.362 1.00 40.97 94 ASN A N 1
ATOM 725 C CA . ASN A 1 94 ? 0.535 -14.826 0.252 1.00 40.97 94 ASN A CA 1
ATOM 726 C C . ASN A 1 94 ? 0.626 -16.030 1.203 1.00 40.97 94 ASN A C 1
ATOM 728 O O . ASN A 1 94 ? 1.722 -16.516 1.458 1.00 40.97 94 ASN A O 1
ATOM 732 N N . ALA A 1 95 ? -0.501 -16.547 1.704 1.00 38.25 95 ALA A N 1
ATOM 733 C CA . ALA A 1 95 ? -0.514 -17.764 2.523 1.00 38.25 95 ALA A CA 1
ATOM 734 C C . ALA A 1 95 ? -0.448 -19.050 1.679 1.00 38.25 95 ALA A C 1
ATOM 736 O O . ALA A 1 95 ? -0.068 -20.099 2.183 1.00 38.25 95 ALA A O 1
ATOM 737 N N . SER A 1 96 ? -0.807 -18.975 0.394 1.00 34.50 96 SER A N 1
ATOM 738 C CA . SER A 1 96 ? -0.846 -20.123 -0.525 1.00 34.50 96 SER A CA 1
ATOM 739 C C . SER A 1 96 ? 0.402 -20.262 -1.410 1.00 34.50 96 SER A C 1
ATOM 741 O O . SER A 1 96 ? 0.520 -21.250 -2.125 1.00 34.50 96 SER A O 1
ATOM 743 N N . ALA A 1 97 ? 1.358 -19.331 -1.315 1.00 35.41 97 ALA A N 1
ATOM 744 C CA . ALA A 1 97 ? 2.688 -19.437 -1.928 1.00 35.41 97 ALA A CA 1
ATOM 745 C C . ALA A 1 97 ? 3.748 -20.063 -0.991 1.00 35.41 97 ALA A C 1
ATOM 747 O O . ALA A 1 97 ? 4.925 -20.123 -1.338 1.00 35.41 97 ALA A O 1
ATOM 748 N N . ILE A 1 98 ? 3.334 -20.525 0.196 1.00 36.31 98 ILE A N 1
ATOM 749 C CA . ILE A 1 98 ? 4.159 -21.275 1.149 1.00 36.31 98 ILE A CA 1
ATOM 750 C C . ILE A 1 98 ? 3.567 -22.688 1.259 1.00 36.31 98 ILE A C 1
ATOM 752 O O . ILE A 1 98 ? 2.871 -23.005 2.219 1.00 36.31 98 ILE A O 1
ATOM 756 N N . ASN A 1 99 ? 3.770 -23.500 0.223 1.00 35.19 99 ASN A N 1
ATOM 757 C CA . ASN A 1 99 ? 3.696 -24.965 0.257 1.00 35.19 99 ASN A CA 1
ATOM 758 C C . ASN A 1 99 ? 4.531 -25.531 -0.890 1.00 35.19 99 ASN A C 1
ATOM 760 O O . ASN A 1 99 ? 4.303 -25.093 -2.039 1.00 35.19 99 ASN A O 1
#

Sequence (99 aa):
MANKNNTVQILSRLFLLGAREAAAEDIEAAQIQFGVPVQFLERLLATPLDRVCQIVDSITVLPFQPRLPRALLMRMLDEPQEVNNAAVILGARNASAIN

pLDDT: mean 70.16, std 19.72, range [34.5, 94.56]

Radius of gyration: 13.45 Å; chains: 1; bounding box: 38×38×26 Å

Secondary structure (DSSP, 8-state):
---HHHHHHHHHHHHHHHHHHHHHH-HHHHHHHHT--HHHHHHHHHS-HHHHHHHHHH-SS-SS-----HHHHHHHHH-TT-HHHHHHHHHHHHHSS--